Protein 6A0A (pdb70)

Structure (mmCIF, N/CA/C/O backbone):
data_6A0A
#
_entry.id   6A0A
#
_cell.length_a   31.335
_cell.length_b   22.607
_cell.length_c   41.259
_cell.angle_alpha   90.00
_cell.angle_beta   90.21
_cell.angle_gamma   90.00
#
_symmetry.space_group_name_H-M   'P 1 21 1'
#
loop_
_entity.id
_entity.type
_entity.pdbx_description
1 polymer 'collagen type III peptide'
2 water water
#
loop_
_atom_site.group_PDB
_atom_site.id
_atom_site.type_symbol
_atom_site.label_atom_id
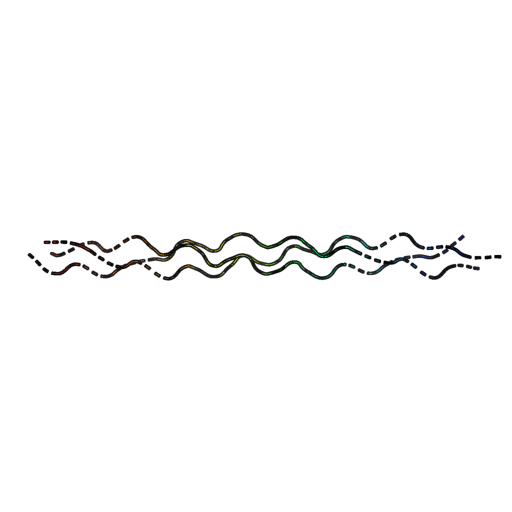_atom_site.label_alt_id
_atom_site.label_comp_id
_atom_site.label_asym_id
_atom_site.label_entity_id
_atom_site.label_seq_id
_atom_site.pdbx_PDB_ins_code
_atom_site.Cartn_x
_atom_site.Cartn_y
_atom_site.Cartn_z
_atom_site.occupancy
_atom_site.B_iso_or_equiv
_atom_site.auth_seq_id
_atom_site.auth_comp_id
_atom_site.auth_asym_id
_atom_site.auth_atom_id
_atom_site.pdbx_PDB_model_num
ATOM 1 N N . PRO A 1 1 ? 7.169 1.857 17.752 0.00 31.05 1 PRO A N 1
ATOM 2 C CA . PRO A 1 1 ? 7.545 0.773 18.660 1.00 30.63 1 PRO A CA 1
ATOM 3 C C . PRO A 1 1 ? 7.957 1.226 20.066 1.00 29.79 1 PRO A C 1
ATOM 4 O O . PRO A 1 1 ? 9.144 1.274 20.387 1.00 26.78 1 PRO A O 1
ATOM 16 N N . GLY A 1 3 ? 8.605 0.695 24.060 1.00 18.06 3 GLY A N 1
ATOM 17 C CA . GLY A 1 3 ? 9.039 -0.441 24.850 1.00 15.84 3 GLY A CA 1
ATOM 18 C C . GLY A 1 3 ? 7.905 -1.033 25.671 1.00 14.69 3 GLY A C 1
ATOM 19 O O . GLY A 1 3 ? 6.762 -0.593 25.573 1.00 18.15 3 GLY A O 1
ATOM 20 N N . PRO A 1 4 ? 8.223 -2.038 26.495 1.00 13.83 4 PRO A N 1
ATOM 21 C CA . PRO A 1 4 ? 7.254 -2.737 27.346 1.00 14.35 4 PRO A CA 1
ATOM 22 C C . PRO A 1 4 ? 6.824 -1.877 28.545 1.00 12.57 4 PRO A C 1
ATOM 23 O O . PRO A 1 4 ? 7.525 -0.934 28.920 0.91 10.91 4 PRO A O 1
ATOM 35 N N . GLY A 1 6 ? 6.264 -0.563 32.327 1.00 7.53 6 GLY A N 1
ATOM 36 C CA . GLY A 1 6 ? 7.170 -0.592 33.458 1.00 7.57 6 GLY A CA 1
ATOM 37 C C . GLY A 1 6 ? 6.773 -1.598 34.525 1.00 6.62 6 GLY A C 1
ATOM 38 O O . GLY A 1 6 ? 5.730 -2.250 34.448 1.00 7.53 6 GLY A O 1
ATOM 39 N N . PRO A 1 7 ? 7.615 -1.739 35.544 1.00 6.09 7 PRO A N 1
ATOM 40 C CA . PRO A 1 7 ? 7.327 -2.686 36.622 1.00 7.68 7 PRO A CA 1
ATOM 41 C C . PRO A 1 7 ? 6.200 -2.187 37.518 1.00 4.67 7 PRO A C 1
ATOM 42 O O . PRO A 1 7 ? 5.918 -1.002 37.528 1.00 4.59 7 PRO A O 1
ATOM 54 N N . GLY A 1 9 ? 4.155 -0.802 40.726 1.00 5.29 9 GLY A N 1
ATOM 55 C CA . GLY A 1 9 ? 4.477 0.116 41.808 1.00 5.49 9 GLY A CA 1
ATOM 56 C C . GLY A 1 9 ? 4.756 -0.567 43.142 1.00 5.33 9 GLY A C 1
ATOM 57 O O . GLY A 1 9 ? 4.454 -1.753 43.349 1.00 7.49 9 GLY A O 1
ATOM 58 N N . ILE A 1 10 ? 5.359 0.200 44.042 1.00 5.95 10 ILE A N 1
ATOM 59 C CA . ILE A 1 10 ? 5.651 -0.251 45.406 1.00 7.15 10 ILE A CA 1
ATOM 60 C C . ILE A 1 10 ? 4.342 -0.368 46.181 1.00 7.59 10 ILE A C 1
ATOM 61 O O . ILE A 1 10 ? 3.367 0.329 45.867 1.00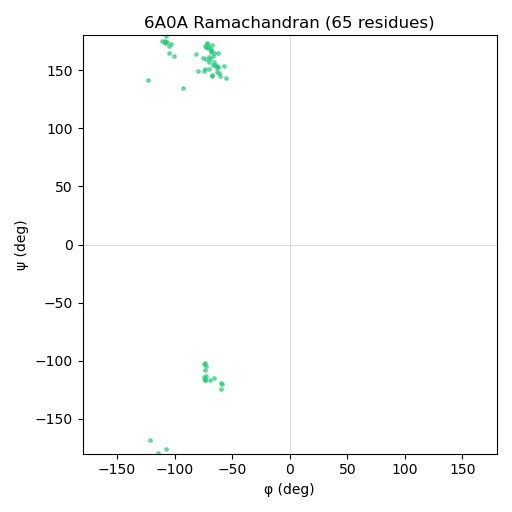 6.46 10 ILE A O 1
ATOM 66 N N . PRO A 1 11 ? 4.256 -1.260 47.160 1.00 5.95 11 PRO A N 1
ATOM 67 C CA . PRO A 1 11 ? 3.037 -1.331 47.982 1.00 6.37 11 PRO A CA 1
ATOM 68 C C . PRO A 1 11 ? 2.799 -0.047 48.749 1.00 10.65 11 PRO A C 1
ATOM 69 O O . PRO A 1 11 ? 3.726 0.699 49.069 1.00 10.00 11 PRO A O 1
ATOM 73 N N . GLY A 1 12 ? 1.532 0.200 49.043 1.00 6.54 12 GLY A N 1
ATOM 74 C CA . GLY A 1 12 ? 1.192 1.278 49.944 1.00 6.05 12 GLY A CA 1
ATOM 75 C C . GLY A 1 12 ? 1.610 0.964 51.367 1.00 11.05 12 GLY A C 1
ATOM 76 O O . GLY A 1 12 ? 2.008 -0.150 51.720 1.00 9.18 12 GLY A O 1
ATOM 77 N N . GLU A 1 13 ? 1.513 1.988 52.207 1.00 9.62 13 GLU A N 1
ATOM 78 C CA . GLU A 1 13 ? 1.860 1.832 53.614 1.00 9.55 13 GLU A CA 1
ATOM 79 C C . GLU A 1 13 ? 0.794 1.047 54.359 1.00 12.03 13 GLU A C 1
ATOM 80 O O . GLU A 1 13 ? -0.386 1.057 53.999 0.81 7.35 13 GLU A O 1
ATOM 86 N N . LYS A 1 14 ? 1.230 0.345 55.402 1.00 10.09 14 LYS A N 1
ATOM 87 C CA . LYS A 1 14 ? 0.304 -0.271 56.340 1.00 11.82 14 LYS A CA 1
ATOM 88 C C . LYS A 1 14 ? -0.645 0.778 56.909 1.00 11.37 14 LYS A C 1
ATOM 89 O O . LYS A 1 14 ? -0.260 1.927 57.143 1.00 11.80 14 LYS A O 1
ATOM 95 N N . GLY A 1 15 ? -1.897 0.382 57.118 1.00 7.88 15 GLY A N 1
ATOM 96 C CA . GLY A 1 15 ? -2.887 1.278 57.662 1.00 8.42 15 GLY A CA 1
ATOM 97 C C . GLY A 1 15 ? -2.527 1.752 59.059 1.00 10.43 15 GLY A C 1
ATOM 98 O O . GLY A 1 15 ? -1.662 1.180 59.740 1.00 13.11 15 GLY A O 1
ATOM 99 N N . PRO A 1 16 ? -3.192 2.808 59.524 1.00 9.45 16 PRO A N 1
ATOM 100 C CA . PRO A 1 16 ? -2.960 3.282 60.890 1.00 11.39 16 PRO A CA 1
ATOM 101 C C . PRO A 1 16 ? -3.450 2.268 61.900 1.00 11.37 16 PRO A C 1
ATOM 102 O O . PRO A 1 16 ? -4.329 1.449 61.619 1.00 10.96 16 PRO A O 1
ATOM 106 N N . ALA A 1 17 ? -2.857 2.315 63.089 1.00 11.84 17 ALA A N 1
ATOM 107 C CA . ALA A 1 17 ? -3.358 1.485 64.178 1.00 12.38 17 ALA A CA 1
ATOM 108 C C . ALA A 1 17 ? -4.780 1.895 64.538 1.00 12.80 17 ALA A C 1
ATOM 109 O O . ALA A 1 17 ? -5.187 3.045 64.359 1.00 12.73 17 ALA A O 1
ATOM 111 N N . GLY A 1 18 ? -5.543 0.940 65.054 1.00 10.99 18 GLY A N 1
ATOM 112 C CA . GLY A 1 18 ? -6.896 1.247 65.467 1.00 11.25 18 GLY A CA 1
ATOM 113 C C . GLY A 1 18 ? -6.928 2.211 66.640 1.00 11.71 18 GLY A C 1
ATOM 114 O O . GLY A 1 18 ? -5.931 2.452 67.333 1.00 12.71 18 GLY A O 1
ATOM 115 N N . GLU A 1 19 ? -8.108 2.780 66.865 1.00 12.70 19 GLU A N 1
ATOM 116 C CA . GLU A 1 19 ? -8.280 3.676 67.998 1.00 15.19 19 GLU A CA 1
ATOM 117 C C . GLU A 1 19 ? -8.230 2.902 69.316 1.00 13.93 19 GLU A C 1
ATOM 118 O O . GLU A 1 19 ? -8.399 1.680 69.369 1.00 11.50 19 GLU A O 1
ATOM 124 N N . ARG A 1 20 ? -7.982 3.647 70.389 1.00 11.82 20 ARG A N 1
ATOM 125 C CA . ARG A 1 20 ? -7.969 3.077 71.726 1.00 10.86 20 ARG A CA 1
ATOM 126 C C . ARG A 1 20 ? -9.342 2.505 72.065 1.00 12.69 20 ARG A C 1
ATOM 127 O O . ARG A 1 20 ? -10.375 2.997 71.603 1.00 12.88 20 ARG A O 1
ATOM 135 N N . GLY A 1 21 ? -9.348 1.440 72.866 1.00 8.31 21 GLY A N 1
ATOM 136 C CA . GLY A 1 21 ? -10.586 0.848 73.317 1.00 11.08 21 GLY A CA 1
ATOM 137 C C . GLY A 1 21 ? -11.365 1.752 74.256 1.00 9.46 21 GLY A C 1
ATOM 138 O O . GLY A 1 21 ? -10.889 2.814 74.679 1.00 1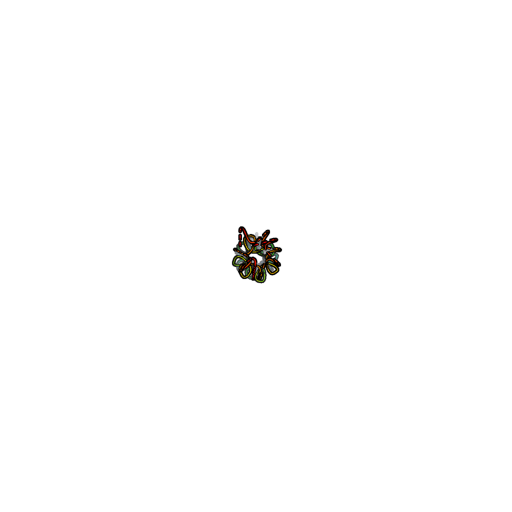1.35 21 GLY A O 1
ATOM 139 N N . PRO A 1 22 ? -12.610 1.359 74.581 1.00 11.85 22 PRO A N 1
ATOM 140 C CA . PRO A 1 22 ? -13.468 2.097 75.524 1.00 14.60 22 PRO A CA 1
ATOM 141 C C . PRO A 1 22 ? -13.058 1.932 76.974 1.00 11.42 22 PRO A C 1
ATOM 142 O O . PRO A 1 22 ? -12.275 1.035 77.267 1.00 9.00 22 PRO A O 1
ATOM 154 N N . GLY A 1 24 ? -13.120 0.619 80.688 1.00 9.21 24 GLY A N 1
ATOM 155 C CA . GLY A 1 24 ? -13.521 -0.648 81.247 1.00 8.50 24 GLY A CA 1
ATOM 156 C C . GLY A 1 24 ? -14.834 -0.549 82.000 1.00 8.65 24 GLY A C 1
ATOM 157 O O . GLY A 1 24 ? -15.426 0.521 82.102 1.00 9.66 24 GLY A O 1
ATOM 158 N N . PRO A 1 25 ? -15.295 -1.681 82.537 1.00 11.62 25 PRO A N 1
ATOM 159 C CA . PRO A 1 25 ? -16.511 -1.729 83.354 1.00 10.83 25 PRO A CA 1
ATOM 160 C C . PRO A 1 25 ? -16.428 -0.824 84.579 1.00 13.66 25 PRO A C 1
ATOM 161 O O . PRO A 1 25 ? -15.344 -0.569 85.090 1.00 10.99 25 PRO A O 1
ATOM 173 N N . GLY A 1 27 ? -16.432 -0.015 88.423 1.00 11.60 27 GLY A N 1
ATOM 174 C CA . GLY A 1 27 ? -15.971 -0.762 89.574 1.00 16.17 27 GLY A CA 1
ATOM 175 C C . GLY A 1 27 ? -17.106 -1.574 90.151 1.00 18.64 27 GLY A C 1
ATOM 176 O O . GLY A 1 27 ? -18.225 -1.076 90.260 1.00 16.98 27 GLY A O 1
ATOM 177 N N . PRO A 1 28 ? -16.833 -2.849 90.476 0.81 17.79 28 PRO A N 1
ATOM 178 C CA . PRO A 1 28 ? -17.796 -3.756 91.106 1.00 26.51 28 PRO A CA 1
ATOM 179 C C . PRO A 1 28 ? -17.895 -3.503 92.599 1.00 22.15 28 PRO A C 1
ATOM 180 O O . PRO A 1 28 ? -17.005 -2.861 93.148 1.00 21.13 28 PRO A O 1
ATOM 192 N N . PRO B 1 1 ? 14.011 -0.363 16.805 0.40 38.17 1 PRO B N 1
ATOM 193 C CA . PRO B 1 1 ? 13.865 -1.248 17.960 0.72 34.21 1 PRO B CA 1
ATOM 194 C C . PRO B 1 1 ? 12.994 -0.637 19.047 1.00 34.82 1 PRO B C 1
ATOM 195 O O . PRO B 1 1 ? 13.111 0.561 19.318 1.00 34.04 1 PRO B O 1
ATOM 207 N N . GLY B 1 3 ? 11.596 0.708 22.483 1.00 29.73 3 GLY B N 1
ATOM 208 C CA . GLY B 1 3 ? 12.320 1.548 23.413 1.00 19.66 3 GLY B CA 1
ATOM 209 C C . GLY B 1 3 ? 12.445 0.890 24.760 1.00 21.88 3 GLY B C 1
ATOM 210 O O . GLY B 1 3 ? 12.159 -0.301 24.897 1.00 22.39 3 GLY B O 1
ATOM 211 N N . PRO B 1 4 ? 12.880 1.659 25.760 1.00 17.28 4 PRO B N 1
ATOM 212 C CA . PRO B 1 4 ? 13.078 1.096 27.098 1.00 16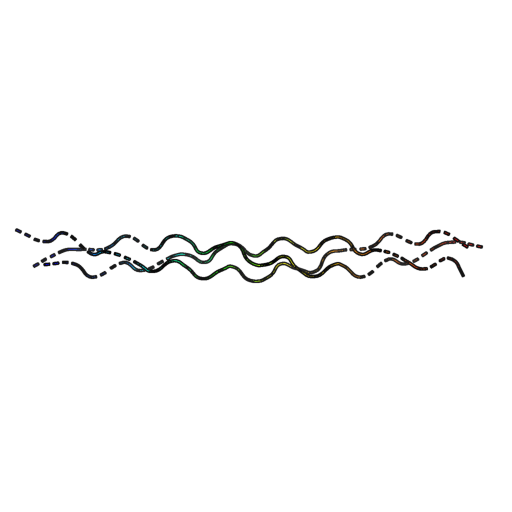.43 4 PRO B CA 1
ATOM 213 C C . PRO B 1 4 ? 11.772 0.822 27.835 1.00 19.62 4 PRO B C 1
ATOM 214 O O . PRO B 1 4 ? 10.706 1.290 27.431 1.00 14.41 4 PRO B O 1
ATOM 226 N N . GLY B 1 6 ? 8.812 1.185 30.469 1.00 11.19 6 GLY B N 1
ATOM 227 C CA . GLY B 1 6 ? 8.158 2.354 31.019 1.00 10.65 6 GLY B CA 1
ATOM 228 C C . GLY B 1 6 ? 8.495 2.620 32.468 1.00 10.89 6 GLY B C 1
ATOM 229 O O . GLY B 1 6 ? 9.197 1.834 33.117 1.00 10.05 6 GLY B O 1
ATOM 230 N N . PRO B 1 7 ? 8.013 3.755 32.978 1.00 9.61 7 PRO B N 1
ATOM 231 C CA . PRO B 1 7 ? 8.197 4.097 34.390 1.00 10.78 7 PRO B CA 1
ATOM 232 C C . PRO B 1 7 ? 7.582 3.047 35.314 1.00 10.17 7 PRO B C 1
ATOM 233 O O . PRO B 1 7 ? 6.661 2.337 34.909 1.00 7.78 7 PRO B O 1
ATOM 245 N N . GLY B 1 9 ? 5.100 1.690 38.158 1.00 6.10 9 GLY B N 1
ATOM 246 C CA . GLY B 1 9 ? 3.749 2.093 38.517 1.00 5.79 9 GLY B CA 1
ATOM 247 C C . GLY B 1 9 ? 3.763 3.007 39.738 1.00 7.42 9 GLY B C 1
ATOM 248 O O . GLY B 1 9 ? 4.760 3.073 40.486 1.00 7.75 9 GLY B O 1
ATOM 249 N N . ILE B 1 10 ? 2.674 3.736 39.953 1.00 5.59 10 ILE B N 1
ATOM 250 C CA . ILE B 1 10 ? 2.608 4.590 41.146 1.00 5.60 10 ILE B CA 1
ATOM 251 C C . ILE B 1 10 ? 2.501 3.701 42.384 1.00 6.43 10 ILE B C 1
ATOM 252 O O . ILE B 1 10 ? 2.100 2.528 42.284 1.00 6.15 10 ILE B O 1
ATOM 257 N N . PRO B 1 11 ? 2.839 4.214 43.568 1.00 5.52 11 PRO B N 1
ATOM 258 C CA . PRO B 1 11 ? 2.685 3.416 44.795 1.00 7.16 11 PRO B CA 1
ATOM 259 C C . PRO B 1 11 ? 1.221 3.074 45.033 1.00 5.51 11 PRO B C 1
ATOM 260 O O . PRO B 1 11 ? 0.308 3.774 44.585 1.00 5.76 11 PRO B O 1
ATOM 264 N N . GLY B 1 12 ? 0.998 1.974 45.729 1.00 5.06 12 GLY B N 1
ATOM 265 C CA . GLY B 1 12 ? -0.350 1.641 46.140 1.00 6.19 12 GLY B CA 1
ATOM 266 C C . GLY B 1 12 ? -0.828 2.535 47.267 1.00 5.43 12 GLY B C 1
ATOM 267 O O . GLY B 1 12 ? -0.069 3.296 47.871 1.00 8.39 12 GLY B O 1
ATOM 268 N N . GLU B 1 13 ? -2.118 2.412 47.562 1.00 5.81 13 GLU B N 1
ATOM 269 C CA . GLU B 1 13 ? -2.725 3.242 48.596 1.00 5.89 13 GLU B CA 1
ATOM 270 C C . GLU B 1 13 ? -2.467 2.676 49.994 1.00 6.27 13 GLU B C 1
ATOM 271 O O . GLU B 1 13 ? -2.096 1.514 50.181 1.00 6.31 13 GLU B O 1
ATOM 277 N N . LYS B 1 14 ? -2.682 3.528 50.983 1.00 7.47 14 LYS B N 1
ATOM 278 C CA . LYS B 1 14 ? -2.525 3.116 52.369 1.00 8.44 14 LYS B CA 1
ATOM 279 C C . LYS B 1 14 ? -3.598 2.108 52.757 1.00 8.10 14 LYS B C 1
ATOM 280 O O . LYS B 1 14 ? -4.748 2.195 52.310 1.00 9.60 14 LYS B O 1
ATOM 286 N N . GLY B 1 15 ? -3.215 1.157 53.614 1.00 7.57 15 GLY B N 1
ATOM 287 C CA . GLY B 1 15 ? -4.110 0.113 54.052 1.00 8.54 15 GLY B CA 1
ATOM 288 C C . GLY B 1 15 ? -5.208 0.590 54.990 1.00 8.86 15 GLY B C 1
ATOM 289 O O . GLY B 1 15 ? -5.196 1.728 55.473 1.00 9.11 15 GLY B O 1
ATOM 290 N N . PRO B 1 16 ? -6.190 -0.278 55.251 1.00 10.06 16 PRO B N 1
ATOM 291 C CA . PRO B 1 16 ? -7.268 0.070 56.190 1.00 10.64 16 PRO B CA 1
ATOM 292 C C . PRO B 1 16 ? -6.768 0.237 57.621 1.00 12.93 16 PRO B C 1
ATOM 293 O O . PRO B 1 16 ? -5.742 -0.310 58.031 1.00 10.93 16 PRO B O 1
ATOM 297 N N . ALA B 1 17 ? -7.541 0.994 58.395 1.00 11.90 17 ALA B N 1
ATOM 298 C CA . ALA B 1 17 ? -7.272 1.137 59.813 1.00 11.47 17 ALA B CA 1
ATOM 299 C C . ALA B 1 17 ? -7.404 -0.206 60.520 0.86 12.41 17 ALA B C 1
ATOM 300 O O . ALA B 1 17 ? -8.207 -1.069 60.141 1.00 12.24 17 ALA B O 1
ATOM 302 N N . GLY B 1 18 ? -6.608 -0.373 61.572 1.00 9.81 18 GLY B N 1
ATOM 303 C CA . GLY B 1 18 ? -6.741 -1.533 62.417 1.00 10.87 18 GLY B CA 1
ATOM 304 C C . GLY B 1 18 ? -7.990 -1.490 63.281 1.00 11.18 18 GLY B C 1
ATOM 305 O O . GLY B 1 18 ? -8.732 -0.506 63.350 1.00 12.16 18 GLY B O 1
ATOM 306 N N . GLU B 1 19 ? -8.209 -2.599 63.971 1.00 13.18 19 GLU B N 1
ATOM 307 C CA . GLU B 1 19 ? -9.372 -2.752 64.828 1.00 12.80 19 GLU B CA 1
ATOM 308 C C . GLU B 1 19 ? -9.233 -1.937 66.123 1.00 10.47 19 GLU B C 1
ATOM 309 O O . GLU B 1 19 ? -8.131 -1.646 66.600 1.00 9.61 19 GLU B O 1
ATOM 315 N N . ARG B 1 20 ? -10.380 -1.496 66.637 1.00 13.07 20 ARG B N 1
ATOM 316 C CA . ARG B 1 20 ? -10.417 -0.757 67.897 1.00 12.72 20 ARG B CA 1
ATOM 317 C C . ARG B 1 20 ? -9.861 -1.626 69.010 1.00 12.50 20 ARG B C 1
ATOM 318 O O . ARG B 1 20 ? -10.016 -2.848 68.994 1.00 12.26 20 ARG B O 1
ATOM 326 N N . GLY B 1 21 ? -9.170 -1.006 69.958 1.00 9.98 21 GLY B N 1
ATOM 327 C CA . GLY B 1 21 ? -8.579 -1.753 71.042 1.00 9.50 21 GLY B CA 1
ATOM 328 C C . GLY B 1 21 ? -9.616 -2.337 71.980 1.00 11.96 21 GLY B C 1
ATOM 329 O O . GLY B 1 21 ? -10.801 -1.997 71.930 1.00 13.93 21 GLY B O 1
ATOM 330 N N . PRO B 1 22 ? -9.180 -3.254 72.853 1.00 9.26 22 PRO B N 1
ATOM 331 C CA . PRO B 1 22 ? -10.093 -3.872 73.821 1.00 11.39 22 PRO B CA 1
ATOM 332 C C . PRO B 1 22 ? -10.460 -2.921 74.942 1.00 12.64 22 PRO B C 1
ATOM 333 O O . PRO B 1 22 ? -9.800 -1.898 75.123 1.00 10.84 22 PRO B O 1
ATOM 345 N N . GLY B 1 24 ? -10.796 -1.343 78.657 1.00 9.46 24 GLY B N 1
ATOM 346 C CA . GLY B 1 24 ? -9.836 -1.205 79.732 1.00 9.91 24 GLY B CA 1
ATOM 347 C C . GLY B 1 24 ? -10.213 -2.047 80.937 1.00 9.67 24 GLY B C 1
ATOM 348 O O . GLY B 1 24 ? -11.221 -2.754 80.930 1.00 10.33 24 GLY B O 1
ATOM 349 N N . PRO B 1 25 ? -9.391 -1.963 81.985 1.00 9.93 25 PRO B N 1
ATOM 350 C CA . PRO B 1 25 ? -9.663 -2.649 83.250 1.00 9.80 25 PRO B CA 1
ATOM 351 C C . PRO B 1 25 ? -10.899 -2.109 83.965 1.00 12.17 25 PRO B C 1
ATOM 352 O O . PRO B 1 25 ? -11.336 -0.980 83.713 1.00 9.57 25 PRO B O 1
ATOM 364 N N . GLY B 1 27 ? -13.059 -0.318 86.811 1.00 11.03 27 GLY B N 1
ATOM 365 C CA . GLY B 1 27 ? -12.819 0.816 87.679 1.00 11.92 27 G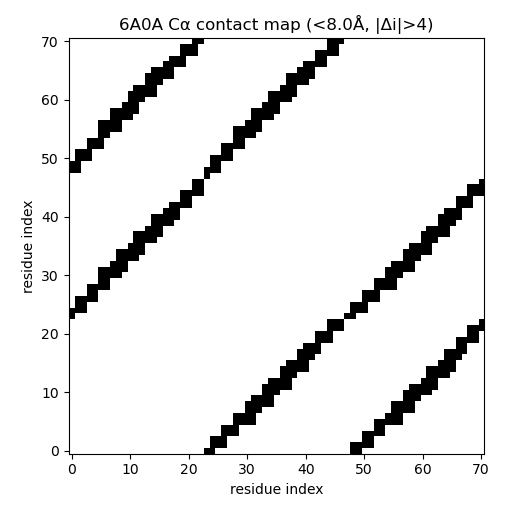LY B CA 1
ATOM 366 C C . GLY B 1 27 ? -12.650 0.425 89.137 1.00 14.55 27 GLY B C 1
ATOM 367 O O . GLY B 1 27 ? -12.808 -0.743 89.513 1.00 11.60 27 GLY B O 1
ATOM 368 N N . PRO B 1 28 ? -12.321 1.415 89.973 1.00 12.01 28 PRO B N 1
ATOM 369 C CA . PRO B 1 28 ? -12.158 1.226 91.417 1.00 17.49 28 PRO B CA 1
ATOM 370 C C . PRO B 1 28 ? -13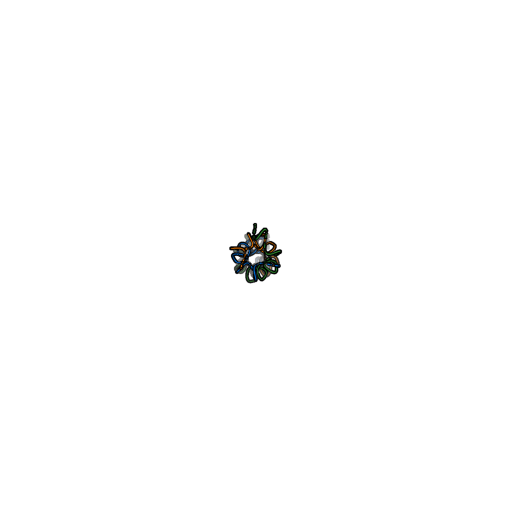.428 0.707 92.065 1.00 13.97 28 PRO B C 1
ATOM 371 O O . PRO B 1 28 ? -14.514 1.119 91.674 1.00 17.05 28 PRO B O 1
ATOM 383 N N . GLY B 1 30 ? -16.576 0.285 94.372 1.00 20.27 30 GLY B N 1
ATOM 384 C CA . GLY B 1 30 ? -17.436 1.274 94.990 1.00 23.99 30 GLY B CA 1
ATOM 385 C C . GLY B 1 30 ? -18.013 0.786 96.298 0.00 22.07 30 GLY B C 1
ATOM 386 O O . GLY B 1 30 ? -18.413 1.592 97.129 1.00 33.99 30 GLY B O 1
ATOM 387 N N . PRO C 1 1 ? 14.499 4.898 14.281 1.00 34.98 1 PRO C N 1
ATOM 388 C CA . PRO C 1 1 ? 14.746 5.919 15.304 1.00 35.06 1 PRO C CA 1
ATOM 389 C C . PRO C 1 1 ? 14.615 5.326 16.711 1.00 32.62 1 PRO C C 1
ATOM 390 O O . PRO C 1 1 ? 14.119 4.201 16.835 1.00 32.18 1 PRO C O 1
ATOM 402 N N . GLY C 1 3 ? 13.267 4.086 20.017 1.00 26.51 3 GLY C N 1
ATOM 403 C CA . GLY C 1 3 ? 11.931 3.756 20.483 0.72 18.17 3 GLY C CA 1
ATOM 404 C C . GLY C 1 3 ? 11.554 4.565 21.705 1.00 16.84 3 GLY C C 1
ATOM 405 O O . GLY C 1 3 ? 12.396 4.797 22.578 1.00 22.34 3 GLY C O 1
ATOM 406 N N . PRO C 1 4 ? 10.286 5.002 21.783 1.00 17.16 4 PRO C N 1
ATOM 407 C CA . PRO C 1 4 ? 9.866 5.674 23.015 1.00 14.87 4 PRO C CA 1
ATOM 408 C C . PRO C 1 4 ? 9.796 4.699 24.180 1.00 15.87 4 PRO C C 1
ATOM 409 O O . PRO C 1 4 ? 9.677 3.489 23.968 1.00 13.34 4 PRO C O 1
ATOM 421 N N . GLY C 1 6 ? 8.122 2.551 27.134 1.00 11.27 6 GLY C N 1
ATOM 422 C CA . GLY C 1 6 ? 6.824 1.920 27.304 1.00 12.70 6 GLY C CA 1
ATOM 423 C C . GLY C 1 6 ? 5.921 2.660 28.277 1.00 8.36 6 GLY C C 1
ATOM 424 O O . GLY C 1 6 ? 6.322 3.649 28.892 1.00 10.62 6 GLY C O 1
ATOM 425 N N . PRO C 1 7 ? 4.677 2.212 28.404 1.00 7.94 7 PRO C N 1
ATOM 426 C CA . PRO C 1 7 ? 3.773 2.894 29.327 1.00 10.06 7 PRO C CA 1
ATOM 427 C C . PRO C 1 7 ? 4.097 2.624 30.780 1.00 8.01 7 PRO C C 1
ATOM 428 O O . PRO C 1 7 ? 4.866 1.722 31.097 1.00 6.60 7 PRO C O 1
ATOM 440 N N . GLY C 1 9 ? 3.971 1.187 34.542 1.00 5.32 9 GLY C N 1
ATOM 441 C CA . GLY C 1 9 ? 3.573 -0.076 35.137 1.00 5.57 9 GLY C CA 1
ATOM 442 C C . GLY C 1 9 ? 2.269 0.081 35.903 1.00 4.51 9 GLY C C 1
ATOM 443 O O . GLY C 1 9 ? 1.772 1.198 36.063 1.00 7.23 9 GLY C O 1
ATOM 444 N N . ILE C 1 10 ? 1.714 -1.024 36.387 1.00 6.57 10 ILE C N 1
ATOM 445 C CA . ILE C 1 10 ? 0.445 -0.914 3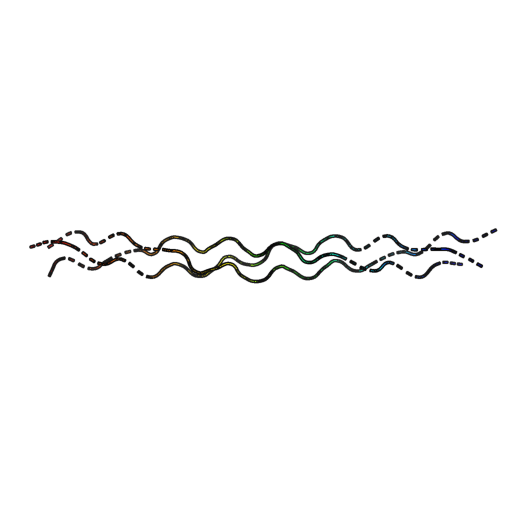7.104 1.00 7.44 10 ILE C CA 1
ATOM 446 C C . ILE C 1 10 ? 0.700 -0.439 38.534 1.00 7.93 10 ILE C C 1
ATOM 447 O O . ILE C 1 10 ? 1.790 -0.670 39.100 1.00 6.98 10 ILE C O 1
ATOM 452 N N . PRO C 1 11 ? -0.244 0.294 39.130 1.00 6.93 11 PRO C N 1
ATOM 453 C CA . PRO C 1 11 ? -0.066 0.758 40.510 1.00 5.26 11 PRO C CA 1
ATOM 454 C C . PRO C 1 11 ? 0.177 -0.390 41.475 1.00 5.43 11 PRO C C 1
ATOM 455 O O . PRO C 1 11 ? -0.269 -1.519 41.257 1.00 7.34 11 PRO C O 1
ATOM 459 N N . GLY C 1 12 ? 0.865 -0.071 42.567 1.00 4.14 12 GLY C N 1
ATOM 460 C CA . GLY C 1 12 ? 1.137 -1.060 43.590 1.00 5.33 12 GLY C CA 1
ATOM 461 C C . GLY C 1 12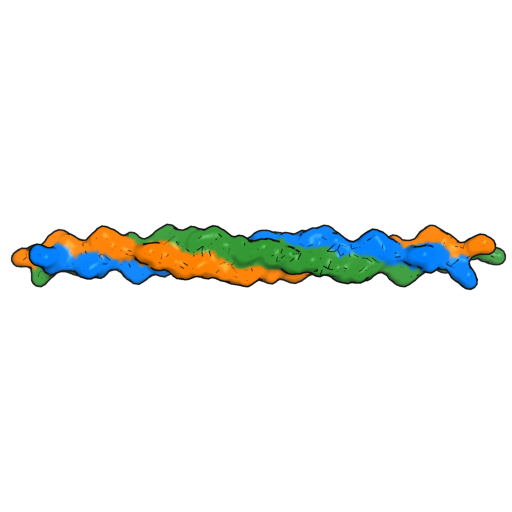 ? -0.108 -1.494 44.341 1.00 6.19 12 GLY C C 1
ATOM 462 O O . GLY C 1 12 ? -1.179 -0.885 44.275 1.00 7.06 12 GLY C O 1
ATOM 463 N N . GLU C 1 13 ? 0.054 -2.593 45.070 1.00 5.27 13 GLU C N 1
ATOM 464 C CA . GLU C 1 13 ? -1.019 -3.066 45.933 1.00 5.52 13 GLU C CA 1
ATOM 465 C C . GLU C 1 13 ? -1.152 -2.161 47.157 1.00 6.70 13 GLU C C 1
ATOM 466 O O . GLU C 1 13 ? -0.227 -1.439 47.539 1.00 6.25 13 GLU C O 1
ATOM 472 N N . LYS C 1 14 ? -2.321 -2.215 47.785 1.00 7.51 14 LYS C N 1
ATOM 473 C CA . LYS C 1 14 ? -2.505 -1.463 49.019 1.00 7.08 14 LYS C CA 1
ATOM 474 C C . LYS C 1 14 ? -1.680 -2.080 50.137 1.00 6.85 14 LYS C C 1
ATOM 475 O O . LYS C 1 14 ? -1.311 -3.263 50.103 1.00 8.13 14 LYS C O 1
ATOM 481 N N . GLY C 1 15 ? -1.385 -1.258 51.139 1.00 6.66 15 GLY C N 1
ATOM 482 C CA . GLY C 1 15 ? -0.814 -1.772 52.366 1.00 7.42 15 GLY C CA 1
ATOM 483 C C . GLY C 1 15 ? -1.786 -2.657 53.122 1.00 11.06 15 GLY C C 1
ATOM 484 O O . GLY C 1 15 ? -3.001 -2.617 52.906 1.00 10.26 15 GLY C O 1
ATOM 485 N N . PRO C 1 16 ? -1.268 -3.462 54.042 1.00 11.04 16 PRO C N 1
ATOM 486 C CA . PRO C 1 16 ? -2.144 -4.278 54.884 1.00 9.62 16 PRO C CA 1
ATOM 487 C C . PRO C 1 16 ? -2.859 -3.400 55.895 1.00 10.91 16 PRO C C 1
ATOM 488 O O . PRO C 1 16 ? -2.530 -2.220 56.075 1.00 9.02 16 PRO C O 1
ATOM 492 N N . ALA C 1 17 ? -3.837 -4.006 56.580 1.00 8.82 17 ALA C N 1
ATOM 493 C CA . ALA C 1 17 ? -4.530 -3.300 57.652 1.00 10.34 17 ALA C CA 1
ATOM 494 C C . ALA C 1 17 ? -3.571 -2.989 58.802 1.00 11.53 17 ALA C C 1
ATOM 495 O O . ALA C 1 17 ? -2.559 -3.666 59.017 1.00 13.33 17 ALA C O 1
ATOM 497 N N . GLY C 1 18 ? -3.906 -1.937 59.548 1.00 10.99 18 GLY C N 1
ATOM 498 C CA . GLY C 1 18 ? -3.123 -1.559 60.707 1.00 11.15 18 GLY C CA 1
ATOM 499 C C . GLY C 1 18 ? -3.295 -2.521 61.871 1.00 12.88 18 GLY C C 1
ATOM 500 O O . GLY C 1 18 ? -4.127 -3.429 61.853 1.00 12.49 18 GLY C O 1
ATOM 501 N N . GLU C 1 19 ? -2.475 -2.308 62.897 1.00 11.11 19 GLU C N 1
ATOM 502 C CA . GLU C 1 19 ? -2.529 -3.084 64.129 1.00 11.87 19 GLU C CA 1
ATOM 503 C C . GLU C 1 19 ? -3.720 -2.663 64.988 1.00 9.80 19 GLU C C 1
ATOM 504 O O . GLU C 1 19 ? -4.285 -1.585 64.825 1.00 9.70 19 GLU C O 1
ATOM 510 N N . ARG C 1 20 ? -4.108 -3.538 65.908 1.00 8.67 20 ARG C N 1
ATOM 511 C CA . ARG C 1 20 ? -5.192 -3.209 66.825 1.00 8.80 20 ARG C CA 1
ATOM 512 C C . ARG C 1 20 ? -4.761 -2.085 67.764 1.00 10.93 20 ARG C C 1
ATOM 513 O O . ARG C 1 20 ? -3.594 -1.981 68.148 1.00 9.87 20 ARG C O 1
ATOM 521 N N . GLY C 1 21 ? -5.718 -1.238 68.128 1.00 7.47 21 GLY C N 1
ATOM 522 C CA . GLY C 1 21 ? -5.475 -0.154 69.047 1.00 9.98 21 GLY C CA 1
ATOM 523 C C . GLY C 1 21 ? -5.196 -0.639 70.450 1.00 7.47 21 GLY C C 1
ATOM 524 O O . GLY C 1 21 ? -5.374 -1.812 70.789 1.00 8.64 21 GLY C O 1
ATOM 525 N N . PRO C 1 22 ? -4.716 0.271 71.299 1.00 7.48 22 PRO C N 1
ATOM 526 C CA . PRO C 1 22 ? -4.421 -0.097 72.692 1.00 8.82 22 PRO C CA 1
ATOM 527 C C . PRO C 1 22 ? -5.690 -0.263 73.528 1.00 7.34 22 PRO C C 1
ATOM 528 O O . PRO C 1 22 ? -6.771 0.229 73.161 1.00 7.72 22 PRO C O 1
ATOM 540 N N . GLY C 1 24 ? -8.492 0.346 76.295 1.00 6.55 24 GLY C N 1
ATOM 541 C CA . GLY C 1 24 ? -9.067 1.524 76.912 1.00 8.56 24 GLY C CA 1
ATOM 542 C C . GLY C 1 24 ? -8.562 1.804 78.322 1.00 6.09 24 GLY C C 1
ATOM 543 O O . GLY C 1 24 ? -7.803 1.028 78.890 1.00 7.30 24 GLY C O 1
ATOM 544 N N . PRO C 1 25 ? -8.935 2.960 78.873 1.00 6.37 25 PRO C N 1
ATOM 545 C CA . PRO C 1 25 ? -8.596 3.294 80.256 1.00 7.02 25 PRO C CA 1
ATOM 546 C C . PRO C 1 25 ? -9.424 2.505 81.277 1.00 7.29 25 PRO C C 1
ATOM 547 O O . PRO C 1 25 ? -10.419 1.879 80.916 1.00 8.02 25 PRO C O 1
ATOM 559 N N . GLY C 1 27 ? -12.208 1.701 83.930 1.00 7.78 27 GLY C N 1
ATOM 560 C CA . GLY C 1 27 ? -13.575 2.157 84.093 1.00 7.42 27 GLY C CA 1
ATOM 561 C C . GLY C 1 27 ? -13.723 3.161 85.227 1.00 8.48 27 GLY C C 1
ATOM 562 O O . GLY C 1 27 ? -12.788 3.401 85.990 1.00 10.14 27 GLY C O 1
ATOM 563 N N . PRO C 1 28 ? -14.902 3.773 85.340 1.00 9.34 28 PRO C N 1
ATOM 564 C CA . PRO C 1 28 ? -15.196 4.682 86.454 1.00 9.02 28 PRO C CA 1
ATOM 565 C C . PRO C 1 28 ? -15.433 3.948 87.779 1.00 12.60 28 PRO C C 1
ATOM 566 O O . PRO C 1 28 ? -15.729 2.742 87.808 1.00 9.99 28 PRO C O 1
ATOM 578 N N . GLY C 1 30 ? -17.096 2.485 91.141 1.00 15.36 30 GLY C N 1
ATOM 579 C CA . GLY C 1 30 ? -18.396 1.943 91.497 1.00 20.52 30 GLY C CA 1
ATOM 580 C C . GLY C 1 30 ? -19.116 2.808 92.509 0.00 17.68 30 GLY C C 1
ATOM 581 O O . GLY C 1 30 ? -20.337 2.935 92.467 1.00 26.10 30 GLY C O 1
#

Secondary structure (DSSP, 8-state):
------PPPPPPPPPPPP-----/------PPPPPPPPPPPP------/------PPPPPPPPPPPP------

Sequence (71 aa):
PGPGPGIPGEKGPAGERGPGPGPPGPGPGIPGEKGPAGERGPGPGPGPGPGPGIPGEKGPAGERGPGPGPG

Foldseek 3Di:
DDDDDDDDDDDDDDDDDDDDDPD/DDDDDDDDDDDDDDDDDDDDDDDD/DDDDDDDDDDDDDDDDDDDDDDDD

B-factor: mean 16.76, std 10.1, range [4.14, 64.19]

Solvent-accessible surface area: 5921 Å² total

Radius of gyration: 23.03 Å; Cα contacts (8 Å, |Δi|>4): 238; chains: 3; bounding box: 33×10×80 Å